Protein AF-I6CQ22-F1 (afdb_monomer_lite)

Structure (mmCIF, N/CA/C/O backbone):
data_AF-I6CQ22-F1
#
_entry.id   AF-I6CQ22-F1
#
loop_
_atom_site.group_PDB
_atom_site.id
_atom_site.type_symbol
_atom_site.label_atom_id
_atom_site.label_alt_id
_atom_site.label_comp_id
_atom_site.label_asym_id
_atom_site.label_entity_id
_atom_site.label_seq_id
_atom_site.pdbx_PDB_ins_code
_atom_site.Cartn_x
_atom_site.Cartn_y
_atom_site.Cartn_z
_atom_site.occupancy
_atom_site.B_iso_or_equiv
_atom_site.auth_seq_id
_atom_site.auth_comp_id
_atom_site.auth_asym_id
_atom_site.auth_atom_id
_atom_site.pdbx_PDB_model_num
ATOM 1 N N . MET A 1 1 ? 13.101 -10.921 -31.620 1.00 69.50 1 MET A N 1
ATOM 2 C CA . MET A 1 1 ? 13.352 -9.884 -30.596 1.00 69.50 1 MET A CA 1
ATOM 3 C C . MET A 1 1 ? 14.454 -8.961 -31.080 1.00 69.50 1 MET A C 1
ATOM 5 O O . MET A 1 1 ? 15.461 -9.467 -31.555 1.00 69.50 1 MET A O 1
ATOM 9 N N . THR A 1 2 ? 14.268 -7.645 -30.980 1.00 94.50 2 THR A N 1
ATOM 10 C CA . THR A 1 2 ? 15.299 -6.628 -31.264 1.00 94.50 2 THR A CA 1
ATOM 11 C C . THR A 1 2 ? 15.706 -5.914 -29.974 1.00 94.50 2 THR A C 1
ATOM 13 O O . THR A 1 2 ? 14.925 -5.877 -29.021 1.00 94.50 2 THR A O 1
ATOM 16 N N . ALA A 1 3 ? 16.897 -5.310 -29.942 1.00 93.69 3 ALA A N 1
ATOM 17 C CA . ALA A 1 3 ? 17.352 -4.525 -28.790 1.00 93.69 3 ALA A CA 1
ATOM 18 C C . ALA A 1 3 ? 16.358 -3.404 -28.425 1.00 93.69 3 ALA A C 1
ATOM 20 O O . ALA A 1 3 ? 15.984 -3.270 -27.264 1.00 93.69 3 ALA A O 1
ATOM 21 N N . ALA A 1 4 ? 15.833 -2.688 -29.426 1.00 94.25 4 ALA A N 1
ATOM 22 C CA . ALA A 1 4 ? 14.820 -1.650 -29.227 1.00 94.25 4 ALA A CA 1
ATOM 23 C C . ALA A 1 4 ? 13.528 -2.192 -28.585 1.00 94.25 4 ALA A C 1
ATOM 25 O O . ALA A 1 4 ? 12.999 -1.583 -27.661 1.00 94.25 4 ALA A O 1
ATOM 26 N N . SER A 1 5 ? 13.047 -3.368 -29.018 1.00 95.12 5 SER A N 1
ATOM 27 C CA . SER A 1 5 ? 11.856 -3.989 -28.415 1.00 95.12 5 SER A CA 1
ATOM 28 C C . SER A 1 5 ? 12.073 -4.422 -26.960 1.00 95.12 5 SER A C 1
ATOM 30 O O . SER A 1 5 ? 11.137 -4.379 -26.168 1.00 95.12 5 SER A O 1
ATOM 32 N N . LEU A 1 6 ? 13.301 -4.809 -26.592 1.00 96.75 6 LEU A N 1
ATOM 33 C CA . LEU A 1 6 ? 13.639 -5.190 -25.219 1.00 96.75 6 LEU A CA 1
ATOM 34 C C . LEU A 1 6 ? 13.727 -3.961 -24.301 1.00 96.75 6 LEU A C 1
ATOM 36 O O . LEU A 1 6 ? 13.239 -4.008 -23.177 1.00 96.75 6 LEU A O 1
ATOM 40 N N . MET A 1 7 ? 14.292 -2.855 -24.795 1.00 96.12 7 MET A N 1
ATOM 41 C CA . MET A 1 7 ? 14.346 -1.588 -24.057 1.00 96.12 7 MET A CA 1
ATOM 42 C C . MET A 1 7 ? 12.944 -1.035 -23.783 1.00 96.12 7 MET A C 1
ATOM 44 O O . MET A 1 7 ? 12.633 -0.722 -22.638 1.00 96.12 7 MET A O 1
ATOM 48 N N . ALA A 1 8 ? 12.077 -1.007 -24.801 1.00 96.69 8 ALA A N 1
ATOM 49 C CA . ALA A 1 8 ? 10.695 -0.552 -24.648 1.00 96.69 8 ALA A CA 1
ATOM 50 C C . ALA A 1 8 ? 9.903 -1.407 -23.641 1.00 96.69 8 ALA A C 1
ATOM 52 O O . ALA A 1 8 ? 9.127 -0.883 -22.846 1.00 96.69 8 ALA A O 1
ATOM 53 N N . LEU A 1 9 ? 10.122 -2.728 -23.637 1.00 96.81 9 LEU A N 1
ATOM 54 C CA . LEU A 1 9 ? 9.506 -3.616 -22.650 1.00 96.81 9 LEU A CA 1
ATOM 55 C C . LEU A 1 9 ? 10.015 -3.335 -21.228 1.00 96.81 9 LEU A C 1
ATOM 57 O O . LEU A 1 9 ? 9.224 -3.358 -20.284 1.00 96.81 9 LEU A O 1
ATOM 61 N N . SER A 1 10 ? 11.314 -3.069 -21.068 1.00 97.31 10 SER A N 1
ATOM 62 C CA . SER A 1 10 ? 11.905 -2.738 -19.767 1.00 97.31 10 SER A CA 1
ATOM 63 C C . SER A 1 10 ? 11.297 -1.463 -19.185 1.00 97.31 10 SER A C 1
ATOM 65 O O . SER A 1 10 ? 10.879 -1.465 -18.031 1.00 97.31 10 SER A O 1
ATOM 67 N N . GLU A 1 11 ? 11.186 -0.407 -19.991 1.00 97.94 11 GLU A N 1
ATOM 68 C CA . GLU A 1 11 ? 10.593 0.871 -19.580 1.00 97.94 11 GLU A CA 1
ATOM 69 C C . GLU A 1 11 ? 9.115 0.713 -19.194 1.00 97.94 11 GLU A C 1
ATOM 71 O O . GLU A 1 11 ? 8.695 1.153 -18.123 1.00 97.94 11 GLU A O 1
ATOM 76 N N . ALA A 1 12 ? 8.333 -0.007 -20.007 1.00 97.75 12 ALA A N 1
ATOM 77 C CA . ALA A 1 12 ? 6.936 -0.300 -19.690 1.00 97.75 12 ALA A CA 1
ATOM 78 C C . ALA A 1 12 ? 6.792 -1.113 -18.390 1.00 97.75 12 ALA A C 1
ATOM 80 O O . ALA A 1 12 ? 5.866 -0.888 -17.609 1.00 97.75 12 ALA A O 1
ATOM 81 N N . THR A 1 13 ? 7.718 -2.042 -18.134 1.00 97.75 13 THR A N 1
ATOM 82 C CA . THR A 1 13 ? 7.731 -2.836 -16.898 1.00 97.75 13 THR A CA 1
ATOM 83 C C . THR A 1 13 ? 8.061 -1.966 -15.687 1.00 97.75 13 THR A C 1
ATOM 85 O O . THR A 1 13 ? 7.386 -2.071 -14.665 1.00 97.75 13 THR A O 1
ATOM 88 N N . GLU A 1 14 ? 9.051 -1.078 -15.792 1.00 98.25 14 GLU A N 1
ATOM 89 C CA . GLU A 1 14 ? 9.405 -0.130 -14.730 1.00 98.25 14 GLU A CA 1
ATOM 90 C C . GLU A 1 14 ? 8.235 0.799 -14.394 1.00 98.25 14 GLU A C 1
ATOM 92 O O . GLU A 1 14 ? 7.860 0.929 -13.226 1.00 98.25 14 GLU A O 1
ATOM 97 N N . GLN A 1 15 ? 7.582 1.361 -15.413 1.00 97.94 15 GLN A N 1
ATOM 98 C CA . GLN A 1 15 ? 6.405 2.203 -15.225 1.00 97.94 15 GLN A CA 1
ATOM 99 C C . GLN A 1 15 ? 5.248 1.436 -14.567 1.00 97.94 15 GLN A C 1
ATOM 101 O O . GLN A 1 15 ? 4.600 1.957 -13.655 1.00 97.94 15 GLN A O 1
ATOM 106 N N . ALA A 1 16 ? 4.998 0.191 -14.985 1.00 98.19 16 ALA A N 1
ATOM 107 C CA . ALA A 1 16 ? 3.963 -0.650 -14.391 1.00 98.19 16 ALA A CA 1
ATOM 108 C C . ALA A 1 16 ? 4.265 -0.980 -12.921 1.00 98.19 16 ALA A C 1
ATOM 110 O O . ALA A 1 16 ? 3.369 -0.907 -12.077 1.00 98.19 16 ALA A O 1
ATOM 111 N N . MET A 1 17 ? 5.522 -1.296 -12.592 1.00 98.25 17 MET A N 1
ATOM 112 C CA . MET A 1 17 ? 5.950 -1.532 -11.211 1.00 98.25 17 MET A CA 1
ATOM 113 C C . MET A 1 17 ? 5.795 -0.279 -10.353 1.00 98.25 17 MET A C 1
ATOM 115 O O . MET A 1 17 ? 5.283 -0.373 -9.239 1.00 98.25 17 MET A O 1
ATOM 119 N N . PHE A 1 18 ? 6.176 0.892 -10.872 1.00 98.19 18 PHE A N 1
ATOM 120 C CA . PHE A 1 18 ? 5.993 2.160 -10.172 1.00 98.19 18 PHE A CA 1
ATOM 121 C C . PHE A 1 18 ? 4.512 2.432 -9.890 1.00 98.19 18 PHE A C 1
ATOM 123 O O . PHE A 1 18 ? 4.138 2.668 -8.741 1.00 98.19 18 PHE A O 1
ATOM 130 N N . ALA A 1 19 ? 3.655 2.327 -10.910 1.00 98.00 19 ALA A N 1
ATOM 131 C CA . ALA A 1 19 ? 2.217 2.535 -10.765 1.00 98.00 19 ALA A CA 1
ATOM 132 C C . ALA A 1 19 ? 1.607 1.588 -9.718 1.00 98.00 19 ALA A C 1
ATOM 134 O O . ALA A 1 19 ? 0.883 2.032 -8.827 1.00 98.00 19 ALA A O 1
ATOM 135 N N . LYS A 1 20 ? 1.966 0.298 -9.753 1.00 97.12 20 LYS A N 1
ATOM 136 C CA . LYS A 1 20 ? 1.525 -0.668 -8.735 1.00 97.12 20 LYS A CA 1
ATOM 137 C C . LYS A 1 20 ? 2.078 -0.376 -7.348 1.00 97.12 20 LYS A C 1
ATOM 139 O O . LYS A 1 20 ? 1.349 -0.532 -6.370 1.00 97.12 20 LYS A O 1
ATOM 144 N N . GLY A 1 21 ? 3.316 0.094 -7.245 1.00 97.88 21 GLY A N 1
ATOM 145 C CA . GLY A 1 21 ? 3.893 0.548 -5.983 1.00 97.88 21 GLY A CA 1
ATOM 146 C C . GLY A 1 21 ? 3.088 1.690 -5.358 1.00 97.88 21 GLY A C 1
ATOM 147 O O . GLY A 1 21 ? 2.786 1.642 -4.165 1.00 97.88 21 GLY A O 1
ATOM 148 N N . VAL A 1 22 ? 2.680 2.673 -6.168 1.00 97.62 22 VAL A N 1
ATOM 149 C CA . VAL A 1 22 ? 1.829 3.788 -5.726 1.00 97.62 22 VAL A CA 1
ATOM 150 C C . VAL A 1 22 ? 0.466 3.283 -5.258 1.00 97.62 22 VAL A C 1
ATOM 152 O O . VAL A 1 22 ? 0.067 3.605 -4.142 1.00 97.62 22 VAL A O 1
ATOM 155 N N . GLU A 1 23 ? -0.213 2.444 -6.049 1.00 96.06 23 GLU A N 1
ATOM 156 C CA . GLU A 1 23 ? -1.507 1.860 -5.664 1.00 96.06 23 GLU A CA 1
ATOM 157 C C . GLU A 1 23 ? -1.418 1.145 -4.302 1.00 96.06 23 GLU A C 1
ATOM 159 O O . GLU A 1 23 ? -2.234 1.390 -3.409 1.00 96.06 23 GLU A O 1
ATOM 164 N N . ILE A 1 24 ? -0.402 0.292 -4.113 1.00 96.25 24 ILE A N 1
ATOM 165 C CA . ILE A 1 24 ? -0.181 -0.446 -2.860 1.00 96.25 24 ILE A CA 1
ATOM 166 C C . ILE A 1 24 ? 0.049 0.518 -1.696 1.00 96.25 24 ILE A C 1
ATOM 168 O O . ILE A 1 24 ? -0.553 0.348 -0.635 1.00 96.25 24 ILE A O 1
ATOM 172 N N . ASN A 1 25 ? 0.899 1.532 -1.877 1.00 96.62 25 ASN A N 1
ATOM 173 C CA . ASN A 1 25 ? 1.177 2.510 -0.831 1.00 96.62 25 ASN A CA 1
ATOM 174 C C . ASN A 1 25 ? -0.087 3.281 -0.429 1.00 96.62 25 ASN A C 1
ATOM 176 O O . ASN A 1 25 ? -0.386 3.392 0.761 1.00 96.62 25 ASN A O 1
ATOM 180 N N . THR A 1 26 ? -0.870 3.744 -1.405 1.00 95.38 26 THR A N 1
ATOM 181 C CA . THR A 1 26 ? -2.145 4.418 -1.152 1.00 95.38 26 THR A CA 1
ATOM 182 C C . THR A 1 26 ? -3.094 3.524 -0.360 1.00 95.38 26 THR A C 1
ATOM 184 O O . THR A 1 26 ? -3.658 3.967 0.642 1.00 95.38 26 THR A O 1
ATOM 187 N N . ARG A 1 27 ? -3.225 2.243 -0.731 1.00 95.06 27 ARG A N 1
ATOM 188 C CA . ARG A 1 27 ? -4.075 1.311 0.018 1.00 95.06 27 ARG A CA 1
ATOM 189 C C . ARG A 1 27 ? -3.579 1.089 1.440 1.00 95.06 27 ARG A C 1
ATOM 191 O O . ARG A 1 27 ? -4.405 1.044 2.346 1.00 95.06 27 ARG A O 1
ATOM 198 N N . GLN A 1 28 ? -2.267 0.980 1.652 1.00 95.62 28 GLN A N 1
ATOM 199 C CA . GLN A 1 28 ? -1.688 0.845 2.992 1.00 95.62 28 GLN A CA 1
ATOM 200 C C . GLN A 1 28 ? -1.986 2.065 3.872 1.00 95.62 28 GLN A C 1
ATOM 202 O O . GLN A 1 28 ? -2.346 1.897 5.036 1.00 95.62 28 GLN A O 1
ATOM 207 N N . LEU A 1 29 ? -1.889 3.280 3.322 1.00 96.44 29 LEU A N 1
ATOM 208 C CA . LEU A 1 29 ? -2.245 4.508 4.039 1.00 96.44 29 LEU A CA 1
ATOM 209 C C . LEU A 1 29 ? -3.734 4.541 4.400 1.00 96.44 29 LEU A C 1
ATOM 211 O O . LEU A 1 29 ? -4.079 4.853 5.538 1.00 96.44 29 LEU A O 1
ATOM 215 N N . GLN A 1 30 ? -4.606 4.159 3.465 1.00 95.19 30 GLN A N 1
ATOM 216 C CA . GLN A 1 30 ? -6.040 4.048 3.721 1.00 95.19 30 GLN A CA 1
ATOM 217 C C . GLN A 1 30 ? -6.333 3.013 4.817 1.00 95.19 30 GLN A C 1
ATOM 219 O O . GLN A 1 30 ? -7.051 3.314 5.762 1.00 95.19 30 GLN A O 1
ATOM 224 N N . MET A 1 31 ? -5.730 1.824 4.732 1.00 95.00 31 MET A N 1
ATOM 225 C CA . MET A 1 31 ? -5.842 0.766 5.742 1.00 95.00 31 MET A CA 1
ATOM 226 C C . MET A 1 31 ? -5.433 1.254 7.126 1.00 95.00 31 MET A C 1
ATOM 228 O O . MET A 1 31 ? -6.097 0.950 8.112 1.00 95.00 31 MET A O 1
ATOM 232 N N . LYS A 1 32 ? -4.329 2.001 7.200 1.00 96.19 32 LYS A N 1
ATOM 233 C CA . LYS A 1 32 ? -3.844 2.571 8.453 1.00 96.19 32 LYS A CA 1
ATOM 234 C C . LYS A 1 32 ? -4.883 3.514 9.059 1.00 96.19 32 LYS A C 1
ATOM 236 O O . LYS A 1 32 ? -5.226 3.344 10.222 1.00 96.19 32 LYS A O 1
ATOM 241 N N 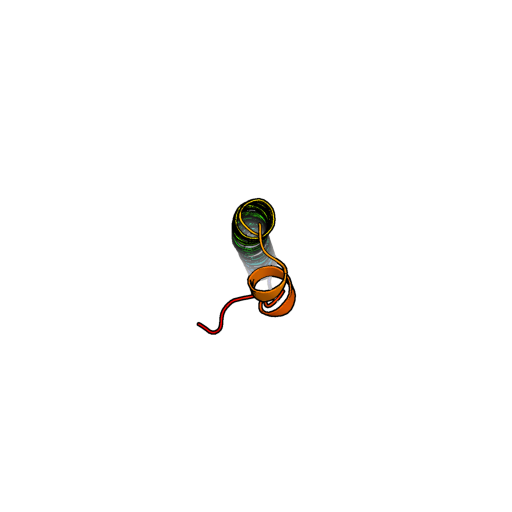. ALA A 1 33 ? -5.421 4.438 8.266 1.00 96.12 33 ALA A N 1
ATOM 242 C CA . ALA A 1 33 ? -6.450 5.368 8.724 1.00 96.12 33 ALA A CA 1
ATOM 243 C C . ALA A 1 33 ? -7.752 4.652 9.132 1.00 96.12 33 ALA A C 1
ATOM 245 O O . ALA A 1 33 ? -8.344 4.983 10.156 1.00 96.12 33 ALA A O 1
ATOM 246 N N . GLU A 1 34 ? -8.181 3.646 8.361 1.00 95.00 34 GLU A N 1
ATOM 247 C CA . GLU A 1 34 ? -9.355 2.822 8.668 1.00 95.00 34 GLU A CA 1
ATOM 248 C C . GLU A 1 34 ? -9.195 2.125 10.020 1.00 95.00 34 GLU A C 1
ATOM 250 O O . GLU A 1 34 ? -10.081 2.227 10.862 1.00 95.00 34 GLU A O 1
ATOM 255 N N . VAL A 1 35 ? -8.050 1.472 10.251 1.00 94.50 35 VAL A N 1
ATOM 256 C CA . VAL A 1 35 ? -7.753 0.769 11.507 1.00 94.50 35 VAL A CA 1
ATOM 257 C C . VAL A 1 35 ? -7.647 1.735 12.688 1.00 94.50 35 VAL A C 1
ATOM 259 O O . VAL A 1 35 ? -8.170 1.430 13.756 1.00 94.50 35 VAL A O 1
ATOM 262 N N . GLU A 1 36 ? -7.020 2.900 12.508 1.00 96.56 36 GLU A N 1
ATOM 263 C CA . GLU A 1 36 ? -6.928 3.941 13.544 1.00 96.56 36 GLU A CA 1
ATOM 264 C C . GLU A 1 36 ? -8.309 4.471 13.974 1.00 96.56 36 GLU A C 1
ATOM 266 O O . GLU A 1 36 ? -8.481 4.875 15.123 1.00 96.56 36 GLU A O 1
ATOM 271 N N . ALA A 1 37 ? -9.310 4.429 13.088 1.00 96.00 37 ALA A N 1
ATOM 272 C CA . ALA A 1 37 ? -10.676 4.861 13.379 1.00 96.00 37 ALA A CA 1
ATOM 273 C C . ALA A 1 37 ? -11.541 3.798 14.092 1.00 96.00 37 ALA A C 1
ATOM 275 O O . ALA A 1 37 ? -12.643 4.111 14.556 1.00 96.00 37 ALA A O 1
ATOM 276 N N . LEU A 1 38 ? -11.083 2.544 14.19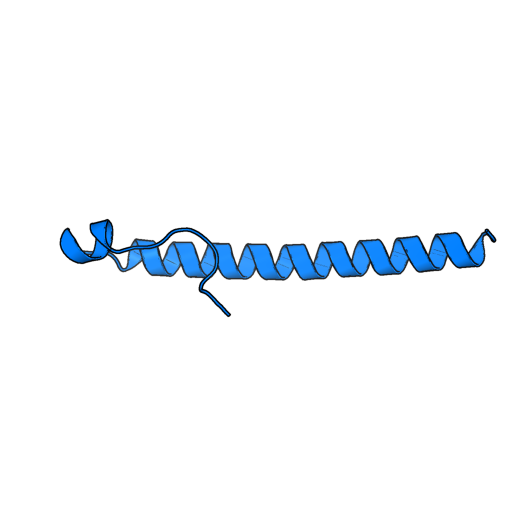6 1.00 96.25 38 LEU A N 1
ATOM 277 C CA . LEU A 1 38 ? -11.846 1.465 14.830 1.00 96.25 38 LEU A CA 1
ATOM 278 C C . LEU A 1 38 ? -11.796 1.594 16.358 1.00 96.25 38 LEU A C 1
ATOM 280 O O . LEU A 1 38 ? -10.787 1.298 16.993 1.00 96.25 38 LEU A O 1
ATOM 284 N N . THR A 1 39 ? -12.915 1.999 16.958 1.00 96.00 39 THR A 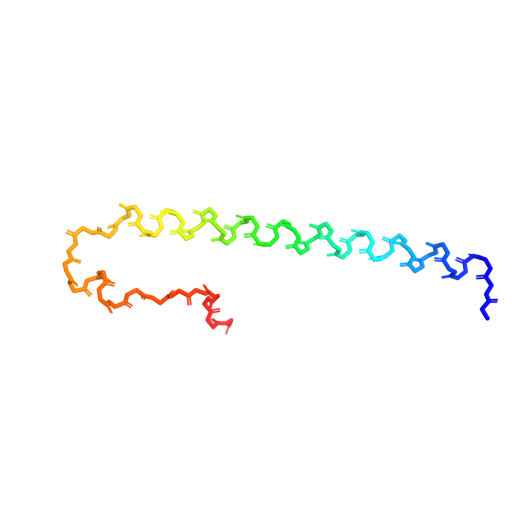N 1
ATOM 285 C CA . THR A 1 39 ? -13.010 2.279 18.405 1.00 96.00 39 THR A CA 1
ATOM 286 C C . THR A 1 39 ? -13.945 1.341 19.168 1.00 96.00 39 THR A C 1
ATOM 288 O O . THR A 1 39 ? -13.909 1.313 20.398 1.00 96.00 39 THR A O 1
ATOM 291 N N . ASP A 1 40 ? -14.747 0.529 18.474 1.00 95.94 40 ASP A N 1
ATOM 292 C CA . ASP A 1 40 ? -15.675 -0.420 19.090 1.00 95.94 40 ASP A CA 1
ATOM 293 C C . ASP A 1 40 ? -15.484 -1.862 18.590 1.00 95.94 40 ASP A C 1
ATOM 295 O O . ASP A 1 40 ? -15.060 -2.127 17.462 1.00 95.94 40 ASP A O 1
ATOM 299 N N . LEU A 1 41 ? -15.825 -2.828 19.451 1.00 95.19 41 LEU A N 1
ATOM 300 C CA . LEU A 1 41 ? -15.604 -4.254 19.195 1.00 95.19 41 LEU A CA 1
ATOM 301 C C . LEU A 1 41 ? -16.368 -4.772 17.965 1.00 95.19 41 LEU A C 1
ATOM 303 O O . LEU A 1 41 ? -15.906 -5.706 17.306 1.00 95.19 41 LEU A O 1
ATOM 307 N N . LYS A 1 42 ? -17.540 -4.204 17.655 1.00 95.94 42 LYS A N 1
ATOM 308 C CA . LYS A 1 42 ? -18.343 -4.634 16.507 1.00 95.94 42 LYS A CA 1
ATOM 309 C C . LYS A 1 42 ? -17.692 -4.161 15.208 1.00 95.94 42 LYS A C 1
ATOM 311 O O . LYS A 1 42 ? -17.582 -4.968 14.284 1.00 95.94 42 LYS A O 1
ATOM 316 N N . ALA A 1 43 ? -17.225 -2.915 15.151 1.00 93.94 43 ALA A N 1
ATOM 317 C CA . ALA A 1 43 ? -16.494 -2.367 14.013 1.00 93.94 43 ALA A CA 1
ATOM 318 C C . ALA A 1 43 ? -15.192 -3.136 13.761 1.00 93.94 43 ALA A C 1
ATOM 320 O O . ALA A 1 43 ? -14.956 -3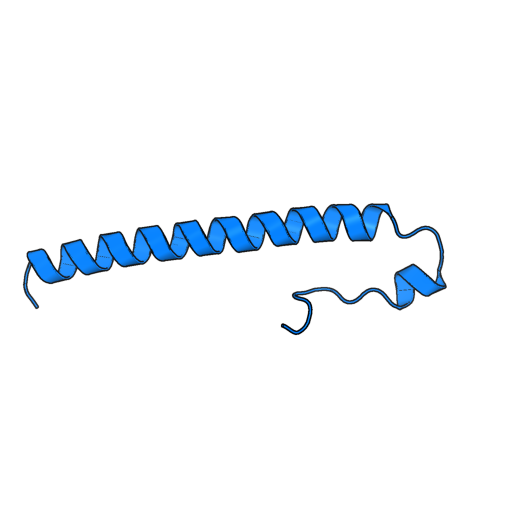.566 12.635 1.00 93.94 43 ALA A O 1
ATOM 321 N N . ILE A 1 44 ? -14.415 -3.423 14.813 1.00 94.19 44 ILE A N 1
ATOM 322 C CA . ILE A 1 44 ? -13.188 -4.232 14.707 1.00 94.19 44 ILE A CA 1
ATOM 323 C C . ILE A 1 44 ? -13.482 -5.607 14.097 1.00 94.19 44 ILE A C 1
ATOM 325 O O . ILE A 1 44 ? -12.807 -6.029 13.163 1.00 94.19 44 ILE A O 1
ATOM 329 N N . ARG A 1 45 ? -14.516 -6.305 14.586 1.00 95.19 45 ARG A N 1
ATOM 330 C CA . ARG A 1 45 ? -14.901 -7.631 14.067 1.00 95.19 45 ARG A CA 1
ATOM 331 C C . ARG A 1 45 ? -15.448 -7.609 12.641 1.00 95.19 45 ARG A C 1
ATOM 333 O O . ARG A 1 45 ? -15.457 -8.652 11.997 1.00 95.19 45 ARG A O 1
ATOM 340 N N . SER A 1 46 ? -15.936 -6.461 12.180 1.00 93.62 46 SER A N 1
ATOM 341 C CA . SER A 1 46 ? -16.546 -6.313 10.854 1.00 93.62 46 SER A CA 1
ATOM 342 C C . SER A 1 46 ? -15.564 -5.788 9.803 1.00 93.62 46 SER A C 1
ATOM 344 O O . S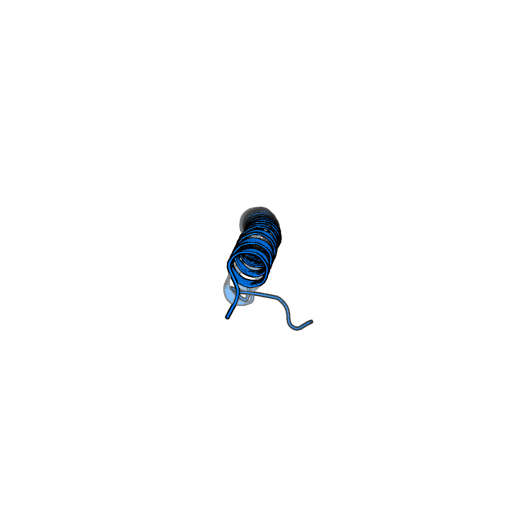ER A 1 46 ? -15.924 -5.711 8.631 1.00 93.62 46 SER A O 1
ATOM 346 N N . TYR A 1 47 ? -14.345 -5.408 10.196 1.00 93.88 47 TYR A N 1
ATOM 347 C CA . TYR A 1 47 ? -13.354 -4.857 9.280 1.00 93.88 47 TYR A CA 1
ATOM 348 C C . TYR A 1 47 ? -12.782 -5.935 8.349 1.00 93.88 47 TYR A C 1
ATOM 350 O O . TYR A 1 47 ? -12.324 -6.987 8.798 1.00 93.88 47 TYR A O 1
ATOM 358 N N . VAL A 1 48 ? -12.782 -5.659 7.043 1.00 91.62 48 VAL A N 1
ATOM 359 C CA . VAL A 1 48 ? -12.279 -6.575 6.012 1.00 91.62 48 VAL A CA 1
ATOM 360 C C . VAL A 1 48 ? -10.919 -6.095 5.520 1.00 91.62 48 VAL A C 1
ATOM 362 O O . VAL A 1 48 ? -10.778 -5.004 4.972 1.00 91.62 48 VAL A O 1
ATOM 365 N N . VAL A 1 49 ? -9.909 -6.943 5.702 1.00 90.06 49 VAL A N 1
ATOM 366 C CA . VAL A 1 49 ? -8.544 -6.707 5.223 1.00 90.06 49 VAL A CA 1
ATOM 367 C C . VAL A 1 49 ? -8.460 -6.994 3.725 1.00 90.06 49 VAL A C 1
ATOM 369 O O . VAL A 1 49 ? -9.014 -7.980 3.245 1.00 90.06 49 VAL A O 1
ATOM 372 N N . GLY A 1 50 ? -7.707 -6.171 2.995 1.00 86.06 50 GLY A N 1
ATOM 373 C CA . GLY A 1 50 ? -7.483 -6.337 1.559 1.00 86.06 50 GLY A CA 1
ATOM 374 C C . GLY A 1 50 ? -8.063 -5.185 0.751 1.00 86.06 50 GLY A C 1
ATOM 375 O O . GLY A 1 50 ? -8.257 -4.088 1.271 1.00 86.06 50 GLY A O 1
ATOM 376 N N . TRP A 1 51 ? -8.296 -5.406 -0.537 1.00 82.06 51 TRP A N 1
ATOM 377 C CA . TRP A 1 51 ? -8.856 -4.391 -1.427 1.00 82.06 51 TRP A CA 1
ATOM 378 C C . TRP A 1 51 ? -10.385 -4.414 -1.346 1.00 82.06 51 TRP A C 1
ATOM 380 O O . TRP A 1 51 ? -10.954 -5.509 -1.361 1.00 82.06 51 TRP A O 1
ATOM 390 N N . PRO A 1 52 ? -11.061 -3.253 -1.254 1.00 75.62 52 PRO A N 1
ATOM 391 C CA . PRO A 1 52 ? -12.505 -3.221 -1.435 1.00 75.62 52 PRO A CA 1
ATOM 392 C C . PRO A 1 52 ? -12.843 -3.799 -2.814 1.00 75.62 52 PRO A C 1
ATOM 394 O O . PRO A 1 52 ? -12.076 -3.628 -3.765 1.00 75.62 52 PRO A O 1
ATOM 397 N N . ALA A 1 53 ? -13.964 -4.517 -2.911 1.00 74.31 53 ALA A N 1
ATOM 398 C CA . ALA A 1 53 ? -14.471 -4.929 -4.213 1.00 74.31 53 ALA A CA 1
ATOM 399 C C . ALA A 1 53 ? -14.666 -3.664 -5.065 1.00 74.31 53 ALA A C 1
ATOM 401 O O . ALA A 1 53 ? -15.272 -2.703 -4.585 1.00 74.31 53 ALA A O 1
ATOM 402 N N . GLY A 1 54 ? -14.054 -3.650 -6.253 1.00 55.06 54 GLY A N 1
ATOM 403 C CA . GLY A 1 54 ? -14.162 -2.544 -7.206 1.00 55.06 54 GLY A CA 1
ATOM 404 C C . GLY A 1 54 ? -15.578 -2.348 -7.721 1.00 55.06 54 GLY A C 1
ATOM 405 O O . GLY A 1 54 ? -16.352 -3.334 -7.708 1.00 55.06 54 GLY A O 1
#

Organism: NCBI:txid766150

Secondary structure (DSSP, 8-state):
--HHHHHHHHHHHHHHHHHHHHHHHHHHHHHHHHHHT--SHHHHHH---SPPP-

Foldseek 3Di:
DDPVVVVVVVVVVVVVVVVVVVVVVVVVVVVVVLVVPDDDPVSVVPDDPDDDDD

Radius of gyration: 18.49 Å; chains: 1; bounding box: 36×15×50 Å

Sequence (54 aa):
MTAASLMALSEATEQAMFAKGVEINTRQLQMKAEVEALTDLKAIRSYVVGWPAG

pLDDT: mean 93.45, std 7.87, range [55.06, 98.25]

=== Feature glossary ===
Legend for the data blocks above and below:

— What the protein is —

The amino-acid sequence is the protein's primary structure: the linear order of residues from the N-terminus to the C-terminus, written in one-letter code. Everything else here — the 3D coordinates, the secondary structure, the domain annotations — is ultimately a consequence of this string.

Functional annotations link the protein to curated databases. InterPro entries identify conserved domains and families by matching the sequence against member-database signatures (Pfam, PROSITE, CDD, …). Gene Ontology (GO) terms describe molecular function, biological process, and cellular component in a controlled vocabulary. CATH places the structure in a hierarchical fold classification (Class/Architecture/Topology/Homologous-superfamily). The organism is the source species.

— Where its atoms are —

Atomic coordinates in PDBx/mmCIF format — the same representation the Protein Data Bank distributes. Each line of the _atom_site loop places one backbone atom in Cartesian space (units: ångströms, origin: arbitrary).

The six renders are orthographic views along the three Cartesian axes in both directions. Representation (cartoon, sticks, or surface) and color scheme (sequence-rainbow or by-chain) vary across proteins so the training set covers all the common visualization conventions.

— Local backbone conformation —

Eight-state secondary structure (DSSP): H is the canonical α-helix, G the tighter 3₁₀-helix, I the wider π-helix; E/B are β-structure, T and S are turns and bends, and '-' is everything else. DSSP derives these from the pattern of main-chain N–H···O=C hydrogen bonds, not from the sequence.

Three-state secondary structure (P-SEA) collapses the eight DSSP classes into helix (a), strand (b), and coil (c). P-SEA assigns these from Cα geometry alone — distances and angles — without requiring backbone oxygens, so it works on any Cα trace.

φ (phi) and ψ (psi) are the two rotatable backbone dihedrals per residue: φ is the C(i-1)–N–Cα–C torsion, ψ is the N–Cα–C–N(i+1) torsion, both in degrees on (−180°, 180°]. α-helical residues cluster near (−60°, −45°); β-strand residues near (−120°, +130°). A Ramachandran plot is simply a scatter of (φ, ψ) for every residue.

— Global shape and packing —

The geometric summary reports three shape descriptors. Rg (radius of gyration) measures how spread out the Cα atoms are about their centre of mass; compact globular proteins have small Rg, elongated or unfolded ones large. Cα contacts (<8 Å, |i−j|>4) count long-range residue pairs in spatial proximity — high for tightly packed folds, near zero for rods or random coil. The bounding-box extents give the protein's footprint along x, y, z in Å.

SASA measures how much of the protein is reachable by solvent. It is computed by rolling a water-sized probe over the atomic surface and summing the exposed area (Å²). Per-residue SASA distinguishes core (buried, low SASA) from surface (exposed, high SASA) residues; total SASA is a whole-molecule size measure.

Plot images: a contact map (which residues are close in 3D, as an N×N binary image), a Ramachandran scatter (backbone torsion angles, revealing secondary-structure composition at a glance), and — for AlphaFold structures — a PAE heatmap (pairwise prediction confidence).

— Structural neighborhood —

A 3Di character summarizes, for each residue, the relative orientation of the Cα frame of its nearest spatial neighbor. Because it encodes fold topology rather than chemistry, 3Di alignments detect remote structural similarity that sequence alignment misses.

The Foldseek neighbor list gives the closest experimentally determined structures in the PDB, ranked by structural alignment. TM-score near 1 means near-identical fold; near 0.3 means only rough topology match. This is how one finds what a novel AlphaFold prediction most resembles in the solved-structure universe.

— Confidence and disorder —

For AlphaFold models, the B-factor field carries pLDDT — the model's own estimate of local accuracy on a 0–100 scale. Regions with pLDDT<50 should be treated as essentially unmodeled; they often correspond to intrinsically disordered segments.

Crystallographic B-factors measure how much each atom's electron density is smeared out, in Å². They rise in mobile loops and surface residues and fall in the buried interior. In AlphaFold models this column is repurposed to hold pLDDT instead.

Predicted Aligned Error (PAE) is an AlphaFold confidence matrix: entry (i, j) is the expected error in the position of residue j, in ångströms, when the prediction is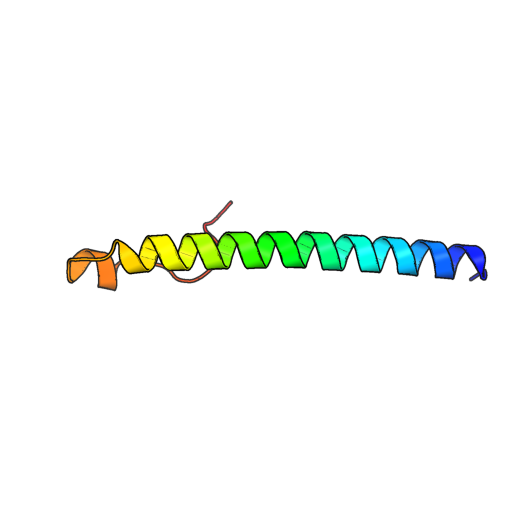 superimposed on the true structure at residue i. Low PAE within a block of residues means that block is internally rigid and well-predicted; high PAE between two blocks means their relative placement is uncertain even if each block individually is confident.